Protein AF-A0A0R1NPV6-F1 (afdb_monomer_lite)

Secondary structure (DSSP, 8-state):
-----------TT---GGGSHHHHHHHHHHHTT-S-----GGGHHHHHTT-

Organism: NCBI:txid1423771

Radius of gyration: 16.92 Å; chains: 1; bounding box: 47×26×30 Å

pLDDT: mean 75.53, std 16.95, range [38.06, 95.12]

Foldseek 3Di:
DPPCPPPPPPDPVDDDPCNDPVNVVVVVCVVVVVDDDPDDPVCVVVVVVVD

Structure (mmCIF, N/CA/C/O backbone):
data_AF-A0A0R1NPV6-F1
#
_entry.id   AF-A0A0R1NPV6-F1
#
loop_
_atom_site.group_PDB
_atom_site.id
_atom_site.type_symbol
_atom_site.label_atom_id
_atom_site.label_alt_id
_atom_site.label_comp_id
_atom_site.label_asym_id
_atom_site.label_entity_id
_atom_site.label_seq_id
_atom_site.pdbx_PDB_ins_code
_atom_site.Cartn_x
_atom_site.Cartn_y
_atom_site.Cartn_z
_atom_site.occupancy
_atom_site.B_iso_or_equiv
_atom_site.auth_seq_id
_atom_site.auth_comp_id
_atom_site.auth_asym_id
_atom_site.auth_atom_id
_atom_sit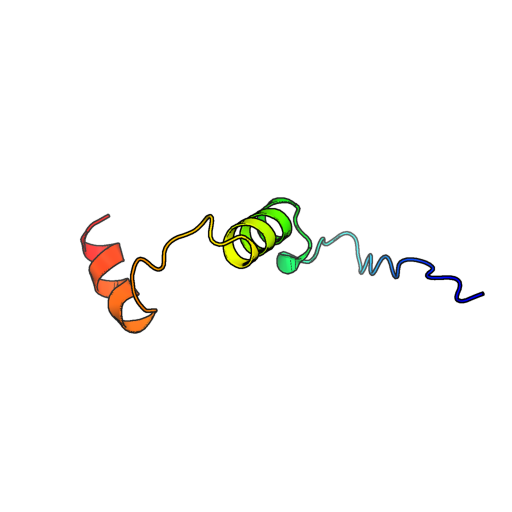e.pdbx_PDB_model_num
ATOM 1 N N . MET A 1 1 ? 28.533 12.851 -13.078 1.00 38.06 1 MET A N 1
ATOM 2 C CA . MET A 1 1 ? 27.348 12.504 -13.891 1.00 38.06 1 MET A CA 1
ATOM 3 C C . MET A 1 1 ? 26.990 11.060 -13.590 1.00 38.06 1 MET A C 1
ATOM 5 O O . MET A 1 1 ? 27.734 10.171 -13.982 1.00 38.06 1 MET A O 1
ATOM 9 N N . VAL A 1 2 ? 25.939 10.823 -12.804 1.00 40.94 2 VAL A N 1
ATOM 10 C CA . VAL A 1 2 ? 25.483 9.461 -12.493 1.00 40.94 2 VAL A CA 1
ATOM 11 C C . VAL A 1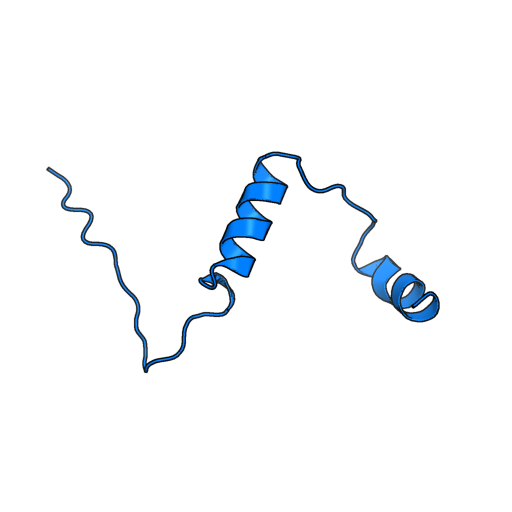 2 ? 24.589 9.032 -13.645 1.00 40.94 2 VAL A C 1
ATOM 13 O O . VAL A 1 2 ? 23.482 9.540 -13.791 1.00 40.94 2 VAL A O 1
ATOM 16 N N . ASN A 1 3 ? 25.097 8.155 -14.507 1.00 42.81 3 ASN A N 1
ATOM 17 C CA . ASN A 1 3 ? 24.306 7.596 -15.591 1.00 42.81 3 ASN A CA 1
ATOM 18 C C . ASN A 1 3 ? 23.366 6.554 -14.971 1.00 42.81 3 ASN A C 1
ATOM 20 O O . ASN A 1 3 ? 23.738 5.393 -14.796 1.00 42.81 3 ASN A O 1
ATOM 24 N N . GLN A 1 4 ? 22.172 6.996 -14.567 1.00 50.53 4 GLN A N 1
ATOM 25 C CA . GLN A 1 4 ? 21.048 6.134 -14.208 1.00 50.53 4 GLN A CA 1
ATOM 26 C C . GLN A 1 4 ? 20.584 5.408 -15.472 1.00 50.53 4 GLN A C 1
ATOM 28 O O . GLN A 1 4 ? 19.580 5.747 -16.089 1.00 50.53 4 GLN A O 1
ATOM 33 N N . LYS A 1 5 ? 21.358 4.411 -15.903 1.00 47.91 5 LYS A N 1
ATOM 34 C CA . LYS A 1 5 ? 20.881 3.440 -16.875 1.00 47.91 5 LYS A CA 1
ATOM 35 C C . LYS A 1 5 ? 19.878 2.583 -16.115 1.00 47.91 5 LYS A C 1
ATOM 37 O O . LYS A 1 5 ? 20.282 1.741 -15.312 1.00 47.91 5 LYS A O 1
ATOM 42 N N . SER A 1 6 ? 18.595 2.906 -16.292 1.00 50.69 6 SER A N 1
ATOM 43 C CA . SER A 1 6 ? 17.454 2.118 -15.839 1.00 50.69 6 SER A CA 1
ATOM 44 C C . SER A 1 6 ? 17.801 0.644 -15.942 1.00 50.69 6 SER A C 1
ATOM 46 O O . SER A 1 6 ? 18.083 0.128 -17.027 1.00 50.69 6 SER A O 1
ATOM 48 N N . ARG A 1 7 ? 17.878 -0.010 -14.782 1.00 48.44 7 ARG A N 1
ATOM 49 C CA . ARG A 1 7 ? 18.014 -1.455 -14.700 1.00 48.44 7 ARG A CA 1
ATOM 50 C C . ARG A 1 7 ? 16.678 -2.030 -15.151 1.00 48.44 7 ARG A C 1
ATOM 52 O O . ARG A 1 7 ? 15.824 -2.300 -14.320 1.00 48.44 7 ARG A O 1
ATOM 59 N N . ASN A 1 8 ? 16.495 -2.167 -16.459 1.00 51.56 8 ASN A N 1
ATOM 60 C CA . ASN A 1 8 ? 15.451 -3.016 -17.006 1.00 51.56 8 ASN A CA 1
ATOM 61 C C . ASN A 1 8 ? 15.839 -4.447 -16.621 1.00 51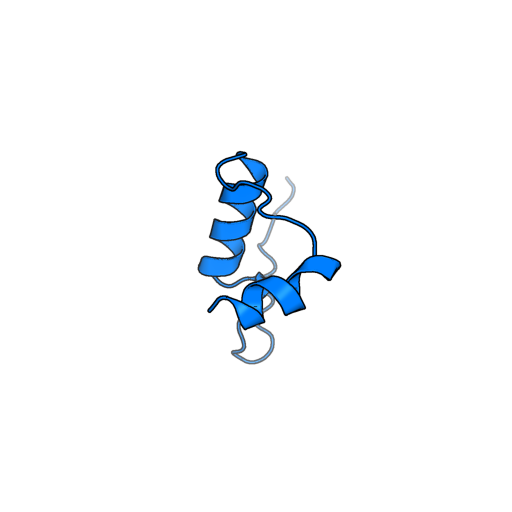.56 8 ASN A C 1
ATOM 63 O O . ASN A 1 8 ? 16.660 -5.080 -17.284 1.00 51.56 8 ASN A O 1
ATOM 67 N N . HIS A 1 9 ? 15.323 -4.916 -15.487 1.00 49.62 9 HIS A N 1
ATOM 68 C CA . HIS A 1 9 ? 15.393 -6.312 -15.078 1.00 49.62 9 HIS A CA 1
ATOM 69 C C . HIS A 1 9 ? 14.345 -7.107 -15.871 1.00 49.62 9 HIS A C 1
ATOM 71 O O . HIS A 1 9 ? 13.445 -7.712 -15.306 1.00 49.62 9 HIS A O 1
ATOM 77 N N . GLU A 1 10 ? 14.478 -7.145 -17.200 1.00 53.31 10 GLU A N 1
ATOM 78 C CA . GLU A 1 10 ? 13.806 -8.163 -18.009 1.00 53.31 10 GLU A CA 1
ATOM 79 C C . GLU A 1 10 ? 14.495 -9.507 -17.738 1.00 53.31 10 GLU A C 1
ATOM 81 O O . GLU A 1 10 ? 15.412 -9.928 -18.443 1.00 53.31 10 GLU A O 1
ATOM 86 N N . LYS A 1 11 ? 14.090 -10.173 -16.654 1.00 52.94 11 LYS A N 1
ATOM 87 C CA . LYS A 1 11 ? 14.332 -11.604 -16.481 1.00 52.94 11 LYS A CA 1
ATOM 88 C C . LYS A 1 11 ? 13.223 -12.345 -17.230 1.00 52.94 11 LYS A C 1
ATOM 90 O O . LYS A 1 11 ? 12.079 -12.393 -16.794 1.00 52.94 11 LYS A O 1
ATOM 95 N N . ASP A 1 12 ? 13.580 -12.908 -18.379 1.00 56.28 12 ASP A N 1
ATOM 96 C CA . ASP A 1 12 ? 12.839 -13.981 -19.055 1.00 56.28 12 ASP A CA 1
ATOM 97 C C . ASP A 1 12 ? 11.403 -13.656 -19.514 1.00 56.28 12 ASP A C 1
ATOM 99 O O . ASP A 1 12 ? 10.524 -14.518 -19.466 1.00 56.28 12 ASP A O 1
ATOM 103 N N . GLY A 1 13 ? 11.138 -12.424 -19.968 1.00 57.09 13 GLY A N 1
ATOM 104 C CA . GLY A 1 13 ? 9.831 -12.050 -20.534 1.00 57.09 13 GLY A CA 1
ATOM 105 C C . GLY A 1 13 ? 8.672 -12.087 -19.529 1.00 57.09 13 GLY A C 1
ATOM 106 O O . GLY A 1 13 ? 7.507 -12.099 -19.925 1.00 57.09 13 GLY A O 1
ATOM 107 N N . LYS A 1 14 ? 8.982 -12.115 -18.230 1.00 61.12 14 LYS A N 1
ATOM 108 C CA . LYS A 1 14 ? 8.012 -12.016 -17.143 1.00 61.12 14 LYS A CA 1
ATOM 109 C C . LYS A 1 14 ? 8.158 -10.638 -16.519 1.00 61.12 14 LYS A C 1
ATOM 111 O O . LYS A 1 14 ? 9.194 -10.324 -15.944 1.00 61.12 14 LYS A O 1
ATOM 116 N N . ILE A 1 15 ? 7.123 -9.820 -16.663 1.00 61.66 15 ILE A N 1
ATOM 117 C CA . ILE A 1 15 ? 7.001 -8.581 -15.896 1.00 61.66 15 ILE A CA 1
ATOM 118 C C . ILE A 1 15 ? 6.767 -9.003 -14.446 1.00 61.66 15 ILE A C 1
ATOM 120 O O . ILE A 1 15 ? 5.872 -9.812 -14.181 1.00 61.66 15 ILE A O 1
ATOM 124 N N . ASP A 1 16 ? 7.591 -8.508 -13.524 1.00 75.94 16 ASP A N 1
ATOM 125 C CA . ASP A 1 16 ? 7.324 -8.677 -12.099 1.00 75.94 16 ASP A CA 1
ATOM 126 C C . ASP A 1 16 ? 5.954 -8.047 -11.808 1.00 75.94 16 ASP A C 1
ATOM 128 O O . ASP A 1 16 ? 5.673 -6.933 -12.248 1.00 75.94 16 ASP A O 1
ATOM 132 N N . PHE A 1 17 ? 5.068 -8.758 -11.109 1.00 76.44 17 PHE A N 1
ATOM 133 C CA . PHE A 1 17 ? 3.731 -8.250 -10.794 1.00 76.44 17 PHE A CA 1
ATOM 134 C C . PHE A 1 17 ? 3.804 -6.866 -10.131 1.00 76.44 17 PHE A C 1
ATOM 136 O O . PHE A 1 17 ? 2.998 -5.987 -10.450 1.00 76.44 17 PHE A O 1
ATOM 143 N N . TYR A 1 18 ? 4.821 -6.645 -9.290 1.00 78.69 18 TYR A N 1
ATOM 144 C CA . TYR A 1 18 ? 5.072 -5.367 -8.621 1.00 78.69 18 TYR A CA 1
ATOM 145 C C . TYR A 1 18 ? 5.517 -4.240 -9.567 1.00 78.69 18 TYR A C 1
ATOM 147 O O . TYR A 1 18 ? 5.416 -3.069 -9.209 1.00 78.69 18 TYR A O 1
ATOM 155 N N . GLU A 1 19 ? 5.975 -4.574 -10.772 1.00 83.94 19 GLU A N 1
ATOM 156 C CA . GLU A 1 19 ? 6.355 -3.630 -11.830 1.00 83.94 19 GLU A CA 1
ATOM 157 C C . GLU A 1 19 ? 5.245 -3.432 -12.875 1.00 83.94 19 GLU A C 1
ATOM 159 O O . GLU A 1 19 ? 5.396 -2.635 -13.806 1.00 83.94 19 GLU A O 1
ATOM 164 N N . SER A 1 20 ? 4.108 -4.125 -12.742 1.00 87.12 20 SER A N 1
ATOM 165 C CA . SER A 1 20 ? 2.954 -3.875 -13.604 1.00 87.12 20 SER A CA 1
ATOM 166 C C . SER A 1 20 ? 2.446 -2.437 -13.435 1.00 87.12 20 SER A C 1
ATOM 168 O O . SER A 1 20 ? 2.464 -1.878 -12.338 1.00 87.12 20 SER A O 1
ATOM 170 N N . GLN A 1 21 ? 1.942 -1.836 -14.520 1.00 87.19 21 GLN A N 1
ATOM 171 C CA . GLN A 1 21 ? 1.381 -0.476 -14.485 1.00 87.19 21 GLN A CA 1
ATOM 172 C C . GLN A 1 21 ? 0.291 -0.332 -13.413 1.00 87.19 21 GLN A C 1
ATOM 174 O O . GLN A 1 21 ? 0.247 0.675 -12.715 1.00 87.19 21 GLN A O 1
ATOM 179 N N . ALA A 1 22 ? -0.531 -1.369 -13.228 1.00 86.06 22 ALA A N 1
ATOM 180 C CA . ALA A 1 22 ? -1.561 -1.401 -12.196 1.00 86.06 22 ALA A CA 1
ATOM 181 C C . ALA A 1 22 ? -0.974 -1.363 -10.773 1.00 86.06 22 ALA A C 1
ATOM 183 O O . ALA A 1 22 ? -1.448 -0.596 -9.938 1.00 86.06 22 ALA A O 1
ATOM 184 N N . ALA A 1 23 ? 0.077 -2.144 -10.493 1.00 88.31 23 ALA A N 1
ATOM 185 C CA . ALA A 1 23 ? 0.729 -2.139 -9.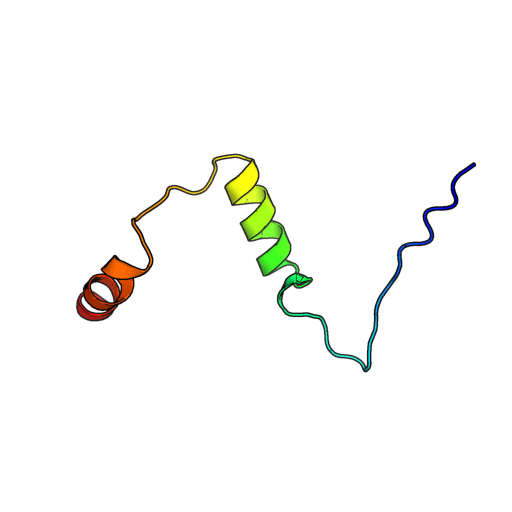183 1.00 88.31 23 ALA A CA 1
ATOM 186 C C . ALA A 1 23 ? 1.418 -0.795 -8.889 1.00 88.31 23 ALA A C 1
ATOM 188 O O . ALA A 1 23 ? 1.312 -0.270 -7.780 1.00 88.31 23 ALA A O 1
ATOM 189 N N . LEU A 1 24 ? 2.083 -0.213 -9.893 1.00 92.25 24 LEU A N 1
ATOM 190 C CA . LEU A 1 24 ? 2.720 1.099 -9.778 1.00 92.25 24 LEU A CA 1
ATOM 191 C C . LEU A 1 24 ? 1.693 2.210 -9.532 1.00 92.25 24 LEU A 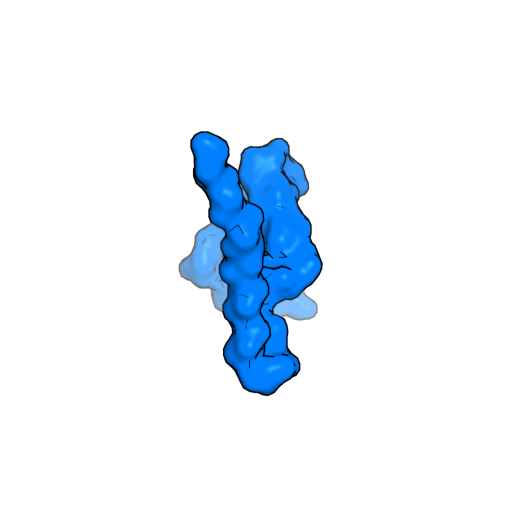C 1
ATOM 193 O O . LEU A 1 24 ? 1.902 3.045 -8.654 1.00 92.25 24 LEU A O 1
ATOM 197 N N . GLN A 1 25 ? 0.572 2.188 -10.255 1.00 92.06 25 GLN A N 1
ATOM 198 C CA . GLN A 1 25 ? -0.511 3.147 -10.066 1.00 92.06 25 GLN A CA 1
ATOM 199 C C . GLN A 1 25 ? -1.118 3.035 -8.662 1.00 92.06 25 GLN A C 1
ATOM 201 O O . GLN A 1 25 ? -1.207 4.044 -7.968 1.00 92.06 25 GLN A O 1
ATOM 206 N N . GLY A 1 26 ? -1.445 1.821 -8.204 1.00 88.94 26 GLY A N 1
ATOM 207 C CA . GLY A 1 26 ? -1.999 1.614 -6.862 1.00 88.94 26 GLY A CA 1
ATOM 208 C C . GLY A 1 26 ? -1.056 2.088 -5.750 1.00 88.94 26 GLY A C 1
ATOM 209 O O . GLY A 1 26 ? -1.496 2.689 -4.771 1.00 88.94 26 GLY A O 1
ATOM 210 N N . LYS A 1 27 ? 0.260 1.903 -5.926 1.00 90.06 27 LYS A N 1
ATOM 211 C CA . LYS A 1 27 ? 1.263 2.464 -5.012 1.00 90.06 27 LYS A CA 1
ATOM 212 C C . LYS A 1 27 ? 1.212 3.995 -4.983 1.00 90.06 27 LYS A C 1
ATOM 214 O O . LYS A 1 27 ? 1.200 4.573 -3.900 1.00 90.06 27 LYS A O 1
ATOM 219 N N . THR A 1 28 ? 1.186 4.649 -6.145 1.00 92.69 28 THR A N 1
ATOM 220 C CA . THR A 1 28 ? 1.116 6.116 -6.231 1.00 92.69 28 THR A CA 1
ATOM 221 C C . THR A 1 28 ? -0.169 6.666 -5.614 1.00 92.69 28 THR A C 1
ATOM 223 O O . THR A 1 28 ? -0.117 7.655 -4.887 1.00 92.69 28 THR A O 1
ATOM 226 N N . GLU A 1 29 ? -1.311 6.024 -5.852 1.00 93.19 29 GLU A N 1
ATOM 227 C CA . GLU A 1 29 ? -2.593 6.425 -5.262 1.00 93.19 29 GLU A CA 1
ATOM 228 C C . GLU A 1 29 ? -2.565 6.316 -3.727 1.00 93.19 29 GLU A C 1
ATOM 230 O O . GLU A 1 29 ? -3.015 7.233 -3.038 1.00 93.19 29 GLU A O 1
ATOM 235 N N . PHE A 1 30 ? -1.963 5.254 -3.178 1.00 89.56 30 PHE A N 1
ATOM 236 C CA . PHE A 1 30 ? -1.754 5.112 -1.734 1.00 89.56 30 PHE A CA 1
ATOM 237 C C . PHE A 1 30 ? -0.829 6.202 -1.167 1.00 89.56 30 PHE A C 1
ATOM 239 O O . PHE A 1 30 ? -1.172 6.851 -0.181 1.00 89.56 30 PHE A O 1
ATOM 246 N N . GLU A 1 31 ? 0.321 6.450 -1.804 1.00 92.19 31 GLU A N 1
ATOM 247 C CA . GLU A 1 31 ? 1.288 7.473 -1.369 1.00 92.19 31 GLU A CA 1
ATOM 248 C C . GLU A 1 31 ? 0.706 8.897 -1.417 1.00 92.19 31 GLU A C 1
ATOM 250 O O . GLU A 1 31 ? 1.056 9.735 -0.585 1.00 92.19 31 GLU A O 1
ATOM 255 N N . ASN A 1 32 ? -0.219 9.162 -2.342 1.00 95.12 32 ASN A N 1
ATOM 256 C CA . ASN A 1 32 ? -0.917 10.442 -2.467 1.00 95.12 32 ASN A CA 1
ATOM 257 C C . ASN A 1 32 ? -2.146 10.573 -1.546 1.00 95.12 32 ASN A C 1
ATOM 259 O O . ASN A 1 32 ? -2.829 11.597 -1.596 1.00 95.12 32 ASN A O 1
ATOM 263 N N . GLY A 1 33 ? -2.464 9.554 -0.739 1.00 90.81 33 GLY A N 1
ATOM 264 C CA . GLY A 1 33 ? -3.653 9.546 0.120 1.00 90.81 33 GLY A CA 1
ATOM 265 C C . GLY A 1 33 ? -4.974 9.488 -0.655 1.00 90.81 33 GLY A C 1
ATOM 266 O O . GLY A 1 33 ? -5.998 9.944 -0.158 1.00 90.81 33 GLY A O 1
ATOM 267 N N . GLN A 1 34 ? -4.952 8.962 -1.882 1.00 91.00 34 GLN A N 1
ATOM 268 C CA . GLN A 1 34 ? -6.132 8.798 -2.741 1.00 91.00 34 GLN A CA 1
ATOM 269 C C . GLN A 1 34 ? -6.876 7.482 -2.472 1.00 91.00 34 GLN A C 1
ATOM 271 O O . GLN A 1 34 ? -7.940 7.253 -3.043 1.00 91.00 34 GLN A O 1
ATOM 276 N N . VAL A 1 35 ? -6.321 6.625 -1.611 1.00 85.62 35 VAL A N 1
ATOM 277 C CA . VAL A 1 35 ? -6.907 5.349 -1.191 1.00 85.62 35 VAL A CA 1
ATOM 278 C C . VAL A 1 35 ? -7.110 5.374 0.318 1.00 85.62 35 VAL A C 1
ATOM 280 O O . VAL A 1 35 ? -6.203 5.738 1.067 1.00 85.62 35 VAL A O 1
ATOM 283 N N . GLU A 1 36 ? -8.295 4.967 0.764 1.00 82.62 36 GLU A N 1
ATOM 284 C CA . GLU A 1 36 ? -8.628 4.845 2.182 1.00 82.62 36 GLU A CA 1
ATOM 285 C C . GLU A 1 36 ? -8.343 3.429 2.696 1.00 82.62 36 GLU A C 1
ATOM 287 O O . GLU A 1 36 ? -8.561 2.430 2.005 1.00 82.62 36 GLU A O 1
ATOM 292 N N . THR A 1 37 ? -7.881 3.329 3.943 1.00 82.06 37 THR A N 1
ATOM 293 C CA . THR A 1 37 ? -7.753 2.041 4.628 1.00 82.06 37 THR A CA 1
ATOM 294 C C . THR A 1 37 ? -9.139 1.555 5.039 1.00 82.06 37 THR A C 1
ATOM 296 O O . THR A 1 37 ? -9.724 2.076 5.986 1.00 82.06 37 THR A O 1
ATOM 299 N N . ILE A 1 38 ? -9.651 0.533 4.353 1.00 80.94 38 ILE A N 1
ATOM 300 C CA . ILE A 1 38 ? -10.965 -0.061 4.655 1.00 80.94 38 ILE A CA 1
ATOM 301 C C . ILE A 1 38 ? -10.930 -1.057 5.833 1.00 80.94 38 ILE A C 1
ATOM 303 O O . ILE A 1 38 ? -11.980 -1.431 6.349 1.00 80.94 38 ILE A O 1
ATOM 307 N N . GLY A 1 39 ? -9.730 -1.439 6.292 1.00 81.56 39 GLY A N 1
ATOM 308 C CA . GLY A 1 39 ? -9.451 -2.214 7.510 1.00 81.56 39 GLY A CA 1
ATOM 309 C C . GLY A 1 39 ? -8.143 -3.001 7.397 1.00 81.56 39 GLY A C 1
ATOM 310 O O . GLY A 1 39 ? -7.279 -2.641 6.595 1.00 81.56 39 GLY A O 1
ATOM 311 N N . ASN A 1 40 ? -7.980 -4.050 8.204 1.00 85.62 40 ASN A N 1
ATOM 312 C CA . ASN A 1 40 ? -6.741 -4.830 8.278 1.00 85.62 40 ASN A CA 1
ATOM 313 C C . ASN A 1 40 ? -6.894 -6.213 7.639 1.00 85.62 40 ASN A C 1
ATOM 315 O O . ASN A 1 40 ? -8.001 -6.685 7.407 1.00 85.62 40 ASN A O 1
ATOM 319 N N . ILE A 1 41 ? -5.772 -6.899 7.401 1.00 86.81 41 ILE A N 1
ATOM 320 C CA . ILE A 1 41 ? -5.794 -8.258 6.836 1.00 86.81 41 ILE A CA 1
ATOM 321 C C . ILE A 1 41 ? -6.534 -9.266 7.728 1.00 86.81 41 ILE A C 1
ATOM 323 O O . ILE A 1 41 ? -7.112 -10.216 7.216 1.00 86.81 41 ILE A O 1
ATOM 327 N N . ASP A 1 42 ? -6.594 -9.016 9.036 1.00 87.31 42 ASP A N 1
ATOM 328 C CA . ASP A 1 42 ? -7.365 -9.826 9.986 1.00 87.31 42 ASP A CA 1
ATOM 329 C C . ASP A 1 42 ? -8.888 -9.718 9.766 1.00 87.31 42 ASP A C 1
ATOM 331 O O . ASP A 1 42 ? -9.650 -10.562 10.235 1.00 87.31 42 ASP A O 1
ATOM 335 N N . ASP A 1 43 ? -9.349 -8.684 9.054 1.00 86.00 43 ASP A N 1
ATOM 336 C CA . ASP A 1 43 ? -10.754 -8.500 8.682 1.00 86.00 43 ASP A CA 1
ATOM 337 C C . ASP A 1 43 ? -11.077 -9.063 7.289 1.00 86.00 43 ASP A C 1
ATOM 339 O O . ASP A 1 43 ? -12.239 -9.032 6.878 1.00 86.00 43 ASP A O 1
ATOM 343 N N . LEU A 1 44 ? -10.084 -9.620 6.581 1.00 87.56 44 LEU A N 1
ATOM 344 C CA . LEU A 1 44 ?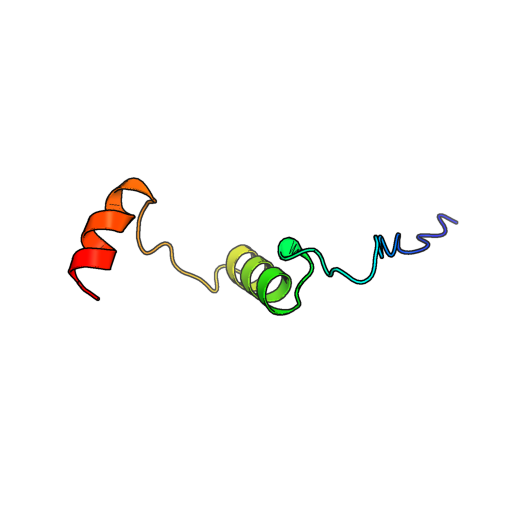 -10.244 -10.134 5.219 1.00 87.56 44 LEU A CA 1
ATOM 345 C C . LEU A 1 44 ? -11.342 -11.198 5.128 1.00 87.56 44 LEU A C 1
ATOM 347 O O . LEU A 1 44 ? -12.177 -11.124 4.231 1.00 87.56 44 LEU A O 1
ATOM 351 N N . ASP A 1 45 ? -11.381 -12.140 6.072 1.00 86.44 45 ASP A N 1
ATOM 352 C CA . ASP A 1 45 ? -12.388 -13.209 6.089 1.00 86.44 45 ASP A CA 1
ATOM 353 C C . ASP A 1 45 ? -13.811 -12.633 6.160 1.00 86.44 45 ASP A C 1
ATOM 355 O O . ASP A 1 45 ? -14.692 -13.027 5.401 1.00 86.44 45 ASP A O 1
ATOM 359 N N . LYS A 1 46 ? -14.018 -11.602 6.988 1.00 83.62 46 LYS A N 1
ATOM 360 C CA . LYS A 1 46 ? -15.319 -10.927 7.116 1.00 83.62 46 LYS A CA 1
ATOM 361 C C . LYS A 1 46 ? -15.703 -10.164 5.850 1.00 83.62 46 LYS A C 1
ATOM 363 O O . LYS A 1 46 ? -16.887 -9.952 5.606 1.00 83.62 46 LYS A O 1
ATOM 368 N N . TRP A 1 47 ? -14.736 -9.676 5.078 1.00 84.81 47 TRP A N 1
ATOM 369 C CA . TRP A 1 47 ? -15.018 -9.013 3.804 1.00 84.81 47 TRP A CA 1
ATOM 370 C C . TRP A 1 47 ? -15.386 -10.009 2.718 1.00 84.81 47 TRP A C 1
ATOM 372 O O . TRP A 1 47 ? -16.310 -9.741 1.957 1.00 84.81 47 TRP A O 1
ATOM 382 N N . LEU A 1 48 ? -14.704 -11.154 2.675 1.00 85.81 48 LEU A N 1
ATOM 383 C CA . LEU A 1 48 ? -15.026 -12.234 1.746 1.00 85.81 48 LEU A CA 1
ATOM 384 C C . LEU A 1 48 ? -16.416 -12.814 2.016 1.00 85.81 48 LEU A C 1
ATOM 386 O O . LEU A 1 48 ? -17.131 -13.103 1.065 1.00 85.81 48 LEU A O 1
ATOM 390 N N . ASP A 1 49 ? -16.831 -12.897 3.281 1.00 84.69 49 ASP A N 1
ATOM 391 C CA . ASP A 1 49 ? -18.188 -13.318 3.654 1.00 84.69 49 ASP A CA 1
ATOM 392 C C . ASP A 1 49 ? -19.288 -12.341 3.188 1.00 84.69 49 ASP A C 1
ATOM 394 O O . ASP A 1 49 ? -20.460 -12.714 3.121 1.00 84.69 49 ASP A O 1
ATOM 398 N N . ASN A 1 50 ? -18.931 -11.087 2.883 1.00 75.31 50 ASN A N 1
ATOM 399 C CA . ASN A 1 50 ? -19.853 -10.029 2.458 1.00 75.31 50 ASN A CA 1
ATOM 400 C C . ASN A 1 50 ? -19.783 -9.711 0.946 1.00 75.31 50 ASN A C 1
ATOM 402 O O . ASN A 1 50 ? -20.425 -8.751 0.508 1.00 75.31 50 ASN A O 1
ATOM 406 N N . LEU A 1 51 ? -19.010 -10.479 0.166 1.00 70.62 51 LEU A N 1
ATOM 407 C CA . LEU A 1 51 ? -18.887 -10.389 -1.299 1.00 70.62 51 LEU A CA 1
ATOM 408 C C . LEU A 1 51 ? -19.804 -11.396 -2.007 1.00 70.62 51 LEU A C 1
ATOM 410 O O . LEU A 1 51 ? -20.379 -11.006 -3.050 1.00 70.62 51 LEU A O 1
#

Sequence (51 aa):
MVNQKSRNHEKDGKIDFYESQAALQGKTEFENGQVETIGNIDDLDKWLDNL